Protein AF-A0A3B0PNR4-F1 (afdb_monomer)

pLDDT: mean 84.28, std 13.76, range [38.53, 97.81]

Secondary structure (DSSP, 8-state):
----SS--HHHHHHHHHHHHHHHHTTS-S-EEEEEEEE-SSS-EEEEEEEEES--GGG----TTS----S----SS-HHHHHHHHHHHHHHHHHHHHHHHHHHHHHHHHHHHHHHHHHHHHHHHHHHHHHHHHHHHHHHHHHHHHHHHHHHHT-

Foldseek 3Di:
DPCPPDDDLVVLLVVLVVVVVCVVVVVDQWDKDWAWAPPDLVDTDTDIDTLPPDDPVPPPPVPPPPPPPDPDDDVPDPVVVCVVVSSVSSSVVSSVRVVRRVVNVVSPVVVVVVVVVVVVVVVVVVVVVVVVVVVVVVVVVVVVVVVVVVVVVD

Sequence (154 aa):
MNLEDKLDYSIATEIGNLNFELFAKNKISSCKIIYTKFVNNLIQEVSVKQLFPYDSSHLEIKKESEQMEGDIEFEPSAEIILQRAFPLYVSSMIYVLVSLSKVSELASRRVAMESATDNADEIINDLNLEYNSKRQSVITQEITEIVAGAQATN

Radius of gyration: 32.49 Å; Cα contacts (8 Å, |Δi|>4): 94; chains: 1; bounding box: 79×38×89 Å

Mean predicted aligned error: 10.11 Å

Nearest PDB structures (foldseek):
  8jr0-assembly1_G  TM=8.215E-01  e=5.166E-08  Mycobacterium tuberculosis
  6wnr-assembly1_G  TM=8.578E-01  e=3.494E-07  Escherichia coli
  3oeh-assembly1_G  TM=7.037E-01  e=1.935E-05  Saccharomyces cerevisiae
  3oe7-assembly1_G  TM=6.840E-01  e=5.363E-05  Saccharomyces cerevisiae
  3ofn-assembly2_P  TM=6.667E-01  e=5.363E-05  Saccharomyces cerevisiae

Structure (mmCIF, N/CA/C/O backbone):
data_AF-A0A3B0PNR4-F1
#
_entry.id   AF-A0A3B0PNR4-F1
#
loop_
_atom_site.group_PDB
_atom_site.id
_atom_site.type_symbol
_atom_site.label_atom_id
_atom_site.label_alt_id
_atom_site.label_comp_id
_atom_site.label_asym_id
_atom_site.label_entity_id
_atom_site.label_seq_id
_atom_site.pdbx_PDB_ins_code
_atom_site.Cartn_x
_atom_site.Cartn_y
_atom_site.Cartn_z
_atom_site.occupancy
_atom_site.B_iso_or_equiv
_atom_site.auth_seq_id
_atom_site.auth_comp_id
_atom_site.auth_asym_id
_atom_site.auth_atom_id
_atom_site.pdbx_PDB_model_num
ATOM 1 N N . MET A 1 1 ? -0.709 -14.781 -3.512 1.00 40.91 1 MET A N 1
ATOM 2 C CA . MET A 1 1 ? 0.742 -14.527 -3.410 1.00 40.91 1 MET A CA 1
ATOM 3 C C . MET A 1 1 ? 0.909 -13.535 -2.271 1.00 40.91 1 MET A C 1
ATOM 5 O O . MET A 1 1 ? 0.561 -12.377 -2.452 1.00 40.91 1 MET A O 1
ATOM 9 N N . ASN A 1 2 ? 1.259 -14.006 -1.068 1.00 38.53 2 ASN A N 1
ATOM 10 C CA . ASN A 1 2 ? 1.511 -13.115 0.066 1.00 38.53 2 ASN A CA 1
ATOM 11 C C . ASN A 1 2 ? 2.859 -12.447 -0.188 1.00 38.53 2 ASN A C 1
ATOM 13 O O . ASN A 1 2 ? 3.904 -13.043 0.040 1.00 38.53 2 ASN A O 1
ATOM 17 N N . LEU A 1 3 ? 2.804 -11.247 -0.757 1.00 54.69 3 LEU A N 1
ATOM 18 C CA . LEU A 1 3 ? 3.933 -10.335 -0.814 1.00 54.69 3 LEU A CA 1
ATOM 19 C C . LEU A 1 3 ? 4.186 -9.909 0.640 1.00 54.69 3 LEU A C 1
ATOM 21 O O . LEU A 1 3 ? 3.454 -9.069 1.169 1.00 54.69 3 LEU A O 1
ATOM 25 N N . GLU A 1 4 ? 5.104 -10.600 1.318 1.00 58.28 4 GLU A N 1
ATOM 26 C CA . GLU A 1 4 ? 5.500 -10.301 2.698 1.00 58.28 4 GLU A CA 1
ATOM 27 C C . GLU A 1 4 ? 5.897 -8.824 2.855 1.00 58.28 4 GLU A C 1
ATOM 29 O O . GLU A 1 4 ? 6.195 -8.133 1.880 1.00 58.28 4 GLU A O 1
ATOM 34 N N . ASP A 1 5 ? 5.904 -8.339 4.101 1.00 58.56 5 ASP A N 1
ATOM 35 C CA . ASP A 1 5 ? 6.120 -6.933 4.494 1.00 58.56 5 ASP A CA 1
ATOM 36 C C . ASP A 1 5 ? 7.407 -6.277 3.952 1.00 58.56 5 ASP A C 1
ATOM 38 O O . ASP A 1 5 ? 7.585 -5.064 4.076 1.00 58.56 5 ASP A O 1
ATOM 42 N N . LYS A 1 6 ? 8.294 -7.043 3.309 1.00 62.00 6 LYS A N 1
ATOM 43 C CA . LYS A 1 6 ? 9.408 -6.527 2.517 1.00 62.00 6 LYS A CA 1
ATOM 44 C C . LYS A 1 6 ? 9.305 -7.025 1.084 1.00 62.0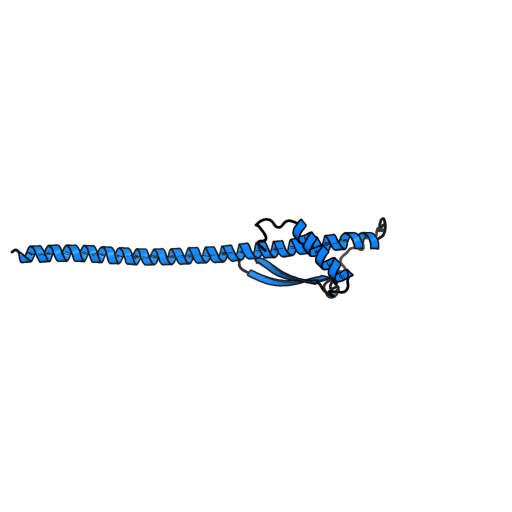0 6 LYS A C 1
ATOM 46 O O . LYS A 1 6 ? 9.488 -8.207 0.810 1.00 62.00 6 LYS A O 1
ATOM 51 N N . LEU A 1 7 ? 9.078 -6.089 0.165 1.00 69.38 7 LEU A N 1
ATOM 52 C CA . LEU A 1 7 ? 9.327 -6.342 -1.244 1.00 69.38 7 LEU A CA 1
ATOM 53 C C . LEU A 1 7 ? 10.817 -6.600 -1.437 1.00 69.38 7 LEU A C 1
ATOM 55 O O . LEU A 1 7 ? 11.631 -5.719 -1.165 1.00 69.38 7 LEU A O 1
ATOM 59 N N . ASP A 1 8 ? 11.162 -7.783 -1.931 1.00 82.50 8 ASP A N 1
ATOM 60 C CA . ASP A 1 8 ? 12.512 -8.042 -2.403 1.00 82.50 8 ASP A CA 1
ATOM 61 C C . ASP A 1 8 ? 12.638 -7.645 -3.879 1.00 82.50 8 ASP A C 1
ATOM 63 O O . ASP A 1 8 ? 11.729 -7.846 -4.694 1.00 82.50 8 ASP A O 1
ATOM 67 N N . TYR A 1 9 ? 13.787 -7.075 -4.230 1.00 86.94 9 TYR A N 1
ATOM 68 C CA . TYR A 1 9 ? 14.108 -6.692 -5.602 1.00 86.94 9 TYR A CA 1
ATOM 69 C C . TYR A 1 9 ? 14.186 -7.916 -6.531 1.00 86.94 9 TYR A C 1
ATOM 71 O O . TYR A 1 9 ? 13.915 -7.809 -7.731 1.00 86.94 9 TYR A O 1
ATOM 79 N N . SER A 1 10 ? 14.498 -9.093 -5.976 1.00 86.75 10 SER A N 1
ATOM 80 C CA . SER A 1 10 ? 14.514 -10.371 -6.698 1.00 86.75 10 SER A CA 1
ATOM 81 C C . SER A 1 10 ? 13.185 -10.659 -7.405 1.00 86.75 10 SER A C 1
ATOM 83 O O . SER A 1 10 ? 13.180 -10.934 -8.602 1.00 86.75 10 SER A O 1
ATOM 85 N N . ILE A 1 11 ? 12.055 -10.470 -6.718 1.00 85.94 11 ILE A N 1
ATOM 86 C CA . ILE A 1 11 ? 10.712 -10.722 -7.261 1.00 85.94 11 ILE A CA 1
ATOM 87 C C . ILE A 1 11 ? 10.422 -9.781 -8.434 1.00 85.94 11 ILE A C 1
ATOM 89 O O . ILE A 1 11 ? 9.907 -10.198 -9.472 1.00 85.94 11 ILE A O 1
ATOM 93 N N . ALA A 1 12 ? 10.774 -8.500 -8.299 1.00 87.12 12 ALA A N 1
ATOM 94 C CA . ALA A 1 12 ? 10.596 -7.531 -9.378 1.00 87.12 12 ALA A CA 1
ATOM 95 C C . ALA A 1 12 ? 11.455 -7.880 -10.607 1.00 87.12 12 ALA A C 1
ATOM 97 O O . ALA A 1 12 ? 11.003 -7.712 -11.740 1.00 87.12 12 ALA A O 1
ATOM 98 N N . THR A 1 13 ? 12.657 -8.416 -10.377 1.00 87.62 13 THR A N 1
ATOM 99 C CA . THR A 1 13 ? 13.570 -8.888 -11.428 1.00 87.62 13 THR A CA 1
ATOM 100 C C . THR A 1 13 ? 13.029 -10.133 -12.129 1.00 87.62 13 THR A C 1
ATOM 102 O O . THR A 1 13 ? 13.048 -10.204 -13.355 1.00 87.62 13 THR A O 1
ATOM 105 N N . GLU A 1 14 ? 12.486 -11.098 -11.385 1.00 88.56 14 GLU A N 1
ATOM 106 C CA . GLU A 1 14 ? 11.848 -12.292 -11.954 1.00 88.56 14 GLU A CA 1
ATOM 107 C C . GLU A 1 14 ? 10.645 -11.927 -12.829 1.00 88.56 14 GLU A C 1
ATOM 109 O O . GLU A 1 14 ? 10.539 -12.385 -13.971 1.00 88.56 14 GLU A O 1
ATOM 114 N N . ILE A 1 15 ? 9.768 -11.046 -12.333 1.00 87.62 15 ILE A N 1
ATOM 115 C CA . ILE A 1 15 ? 8.612 -10.554 -13.092 1.00 87.62 15 ILE A CA 1
ATOM 116 C C . ILE A 1 15 ? 9.080 -9.782 -14.331 1.00 87.62 15 ILE A C 1
ATOM 118 O O . ILE A 1 15 ? 8.524 -9.970 -15.416 1.00 87.62 15 ILE A O 1
ATOM 122 N N . GLY A 1 16 ? 10.100 -8.932 -14.194 1.00 86.94 16 GLY A N 1
ATOM 123 C CA . GLY A 1 16 ? 10.687 -8.180 -15.302 1.00 86.94 16 GLY A CA 1
ATOM 124 C C . GLY A 1 16 ? 11.236 -9.095 -16.396 1.00 86.94 16 GLY A C 1
ATOM 125 O O . GLY A 1 16 ? 10.859 -8.951 -17.561 1.00 86.94 16 GLY A O 1
ATOM 126 N N . ASN A 1 17 ? 12.047 -10.083 -16.017 1.00 87.06 17 ASN A N 1
ATOM 127 C CA . ASN A 1 17 ? 12.651 -11.047 -16.936 1.00 87.06 17 ASN A CA 1
ATOM 128 C C . ASN A 1 17 ? 11.601 -11.912 -17.640 1.00 87.06 17 ASN A C 1
ATOM 130 O O . ASN A 1 17 ? 11.672 -12.085 -18.856 1.00 87.06 17 ASN A O 1
ATOM 134 N N . LEU A 1 18 ? 10.586 -12.394 -16.916 1.00 88.12 18 LEU A N 1
ATOM 135 C CA . LEU A 1 18 ? 9.493 -13.169 -17.507 1.00 88.12 18 LEU A CA 1
ATOM 136 C C . LEU A 1 18 ? 8.742 -12.359 -18.573 1.00 88.12 18 LEU A C 1
ATOM 138 O O . LEU A 1 18 ? 8.491 -12.850 -19.675 1.00 88.12 18 LEU A O 1
ATOM 142 N N . ASN A 1 19 ? 8.398 -11.106 -18.263 1.00 86.56 19 ASN A N 1
ATOM 143 C CA . ASN A 1 19 ? 7.727 -10.220 -19.213 1.00 86.56 19 ASN A CA 1
ATOM 144 C C . ASN A 1 19 ? 8.621 -9.916 -20.424 1.00 86.56 19 ASN A C 1
ATOM 146 O O . ASN A 1 19 ? 8.139 -9.916 -21.557 1.00 86.56 19 ASN A O 1
ATOM 150 N N . PHE A 1 20 ? 9.921 -9.713 -20.206 1.00 83.94 20 PHE A N 1
ATOM 151 C CA . PHE A 1 20 ? 10.881 -9.483 -21.282 1.00 83.94 20 PHE A CA 1
ATOM 152 C C . PHE A 1 20 ? 11.023 -10.702 -22.204 1.00 83.94 20 PHE A C 1
ATOM 154 O O . PHE A 1 20 ? 10.982 -10.558 -23.423 1.00 83.94 20 PHE A O 1
ATOM 161 N N . GLU A 1 21 ? 11.107 -11.915 -21.654 1.00 86.94 21 GLU A N 1
ATOM 162 C CA . GLU A 1 21 ? 11.150 -13.145 -22.449 1.00 86.94 21 GLU A CA 1
ATOM 163 C C . GLU A 1 21 ? 9.899 -13.339 -23.308 1.00 86.94 21 GLU A C 1
ATOM 165 O O . GLU A 1 21 ? 9.987 -13.753 -24.467 1.00 86.94 21 GLU A O 1
ATOM 170 N N . LEU A 1 22 ? 8.721 -13.071 -22.743 1.00 87.25 22 LEU A N 1
ATOM 171 C CA . LEU A 1 22 ? 7.459 -13.170 -23.473 1.00 87.25 22 LEU A CA 1
ATOM 172 C C . LEU A 1 22 ? 7.394 -12.145 -24.609 1.00 87.25 22 LEU A C 1
ATOM 174 O O . LEU A 1 22 ? 6.881 -12.461 -25.685 1.00 87.25 22 LEU A O 1
ATOM 178 N N . PHE A 1 23 ? 7.944 -10.950 -24.388 1.00 84.50 23 PHE A N 1
ATOM 179 C CA . PHE A 1 23 ? 8.049 -9.912 -25.408 1.00 84.50 23 PHE A CA 1
ATOM 180 C C . PHE A 1 23 ? 9.036 -10.309 -26.512 1.00 84.50 23 PHE A C 1
ATOM 182 O O . PHE A 1 23 ? 8.682 -10.273 -27.686 1.00 84.50 23 PHE A O 1
ATOM 189 N N . ALA A 1 24 ? 10.225 -10.802 -26.152 1.00 84.38 24 ALA A N 1
ATOM 190 C CA . ALA A 1 24 ? 11.229 -11.282 -27.104 1.00 84.38 24 ALA A CA 1
ATOM 191 C C . ALA A 1 24 ? 10.721 -12.456 -27.964 1.00 84.38 24 ALA A C 1
ATOM 193 O O . ALA A 1 24 ? 11.073 -12.577 -29.135 1.00 84.38 24 ALA A O 1
ATOM 194 N N . LYS A 1 25 ? 9.846 -13.304 -27.405 1.00 90.69 25 LYS A N 1
ATOM 195 C CA . LYS A 1 25 ? 9.163 -14.400 -28.118 1.00 90.69 25 LYS A CA 1
ATOM 196 C C . LYS A 1 25 ? 7.953 -13.926 -28.947 1.00 90.69 25 LYS A C 1
ATOM 198 O O . LYS A 1 25 ? 7.207 -14.774 -29.433 1.00 90.69 25 LYS A O 1
ATOM 203 N N . ASN A 1 26 ? 7.729 -12.614 -29.087 1.00 85.38 26 ASN A N 1
ATOM 204 C CA . ASN A 1 26 ? 6.574 -11.997 -29.755 1.00 85.38 26 ASN A CA 1
ATOM 205 C C . ASN A 1 26 ? 5.209 -12.503 -29.241 1.00 85.38 26 ASN A C 1
ATOM 207 O O . ASN A 1 26 ? 4.221 -12.502 -29.975 1.00 85.38 26 ASN A O 1
ATOM 211 N N . LYS A 1 27 ? 5.134 -12.951 -27.979 1.00 88.81 27 LYS A N 1
ATOM 212 C CA . LYS A 1 27 ? 3.879 -13.419 -27.362 1.00 88.81 27 LYS A CA 1
ATOM 213 C C . LYS A 1 27 ? 3.053 -12.279 -26.776 1.00 88.81 27 LYS A C 1
ATOM 215 O O . LYS A 1 27 ? 1.841 -12.418 -26.645 1.00 88.81 27 LYS A O 1
ATOM 220 N N . ILE A 1 28 ? 3.707 -11.181 -26.403 1.00 86.69 28 ILE A N 1
ATOM 221 C CA . ILE A 1 28 ? 3.064 -9.965 -25.903 1.00 86.69 28 ILE A CA 1
ATOM 222 C C . ILE A 1 28 ? 3.561 -8.761 -26.703 1.00 86.69 28 ILE A C 1
ATOM 224 O O . ILE A 1 28 ? 4.740 -8.683 -27.033 1.00 86.69 28 ILE A O 1
ATOM 228 N N . SER A 1 29 ? 2.666 -7.816 -26.990 1.00 84.44 29 SER A N 1
ATOM 229 C CA . SER A 1 29 ? 2.995 -6.584 -27.728 1.00 84.44 29 SER A CA 1
ATOM 230 C C . SER A 1 29 ? 3.169 -5.370 -26.814 1.00 84.44 29 SER A C 1
ATOM 232 O O . SER A 1 29 ? 3.767 -4.381 -27.221 1.00 84.44 29 SER A O 1
ATOM 234 N N . SER A 1 30 ? 2.637 -5.418 -25.589 1.00 84.75 30 SER A N 1
ATOM 235 C CA . SER A 1 30 ? 2.730 -4.327 -24.615 1.00 84.75 30 SER A CA 1
ATOM 236 C C . SER A 1 30 ? 2.620 -4.838 -23.182 1.00 84.75 30 SER A C 1
ATOM 238 O O . SER A 1 30 ? 1.816 -5.730 -22.912 1.00 84.75 30 SER A O 1
ATOM 240 N N . CYS A 1 31 ? 3.350 -4.214 -22.263 1.00 87.25 31 CYS A N 1
ATOM 241 C CA . CYS A 1 31 ? 3.264 -4.427 -20.827 1.00 87.25 31 CYS A CA 1
ATOM 242 C C . CYS A 1 31 ? 2.780 -3.142 -20.144 1.00 87.25 31 CYS A C 1
ATOM 244 O O . CYS A 1 31 ? 3.414 -2.084 -20.230 1.00 87.25 31 CYS A O 1
ATOM 246 N N . LYS A 1 32 ? 1.638 -3.242 -19.462 1.00 89.81 32 LYS A N 1
ATOM 247 C CA . LYS A 1 32 ? 1.055 -2.180 -18.639 1.00 89.81 32 LYS A CA 1
ATOM 248 C C . LYS A 1 32 ? 0.898 -2.699 -17.220 1.00 89.81 32 LYS A C 1
ATOM 250 O O . LYS A 1 32 ? 0.442 -3.821 -17.023 1.00 89.81 32 LYS A O 1
ATOM 255 N N . ILE A 1 33 ? 1.241 -1.867 -16.248 1.00 89.88 33 ILE A N 1
ATOM 256 C CA . ILE A 1 33 ? 1.063 -2.147 -14.829 1.00 89.88 33 ILE A CA 1
ATOM 257 C C . ILE A 1 33 ? -0.045 -1.260 -14.301 1.00 89.88 33 ILE A C 1
ATOM 259 O O . ILE A 1 33 ? 0.013 -0.035 -14.413 1.00 89.88 33 ILE A O 1
ATOM 263 N N . ILE A 1 34 ? -1.048 -1.906 -13.720 1.00 92.44 34 ILE A N 1
ATOM 264 C CA . ILE A 1 34 ? -2.091 -1.252 -12.942 1.00 92.44 34 ILE A CA 1
ATOM 265 C C . ILE A 1 34 ? -1.617 -1.269 -11.494 1.00 92.44 34 ILE A C 1
ATOM 267 O O . ILE A 1 34 ? -1.272 -2.326 -10.969 1.00 92.44 34 ILE A O 1
ATOM 271 N N . TYR A 1 35 ? -1.565 -0.102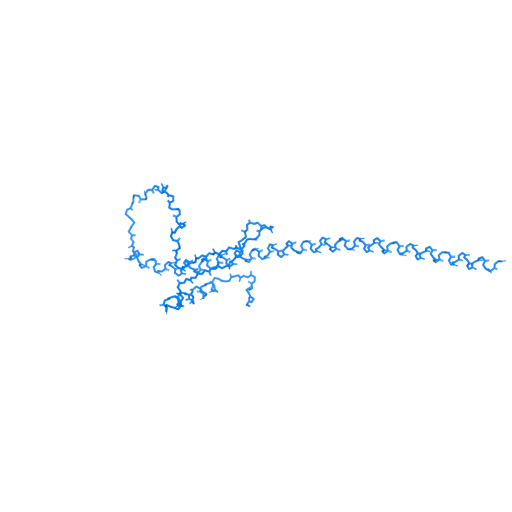 -10.870 1.00 92.38 35 TYR A N 1
ATOM 272 C CA . TYR A 1 35 ? -1.122 0.048 -9.491 1.00 92.38 35 TYR A CA 1
ATOM 273 C C . TYR A 1 35 ? -1.933 1.137 -8.803 1.00 92.38 35 TYR A C 1
ATOM 275 O O . TYR A 1 35 ? -2.504 2.022 -9.449 1.00 92.38 35 TYR A O 1
ATOM 283 N N . THR A 1 36 ? -1.964 1.084 -7.478 1.00 92.75 36 THR A N 1
ATOM 284 C CA . THR A 1 36 ? -2.572 2.147 -6.690 1.00 92.75 36 THR A CA 1
ATOM 285 C C . THR A 1 36 ? -1.522 3.210 -6.409 1.00 92.75 36 THR A C 1
ATOM 287 O O . THR A 1 36 ? -0.522 2.966 -5.731 1.00 92.75 36 THR A O 1
ATOM 290 N N . LYS A 1 37 ? -1.725 4.401 -6.965 1.00 90.5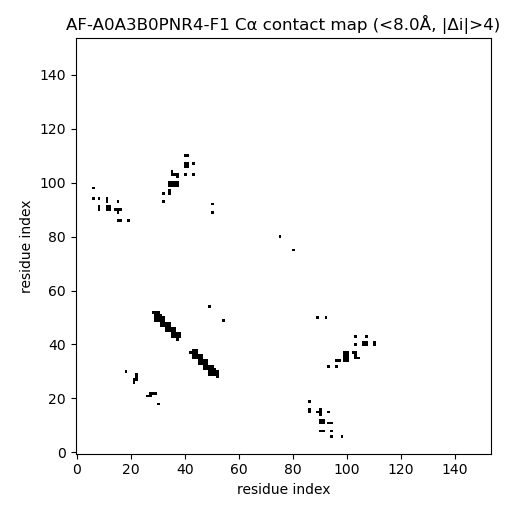6 37 LYS A N 1
ATOM 291 C CA . LYS A 1 37 ? -0.861 5.551 -6.748 1.00 90.56 37 LYS A CA 1
ATOM 292 C C . LYS A 1 37 ? -1.186 6.161 -5.391 1.00 90.56 37 LYS A C 1
ATOM 294 O O . LYS A 1 37 ? -2.293 6.645 -5.157 1.00 90.56 37 LYS A O 1
ATOM 299 N N . PHE A 1 38 ? -0.181 6.176 -4.526 1.00 88.88 38 PHE A N 1
ATOM 300 C CA . PHE A 1 38 ? -0.229 6.925 -3.283 1.00 88.88 38 PHE A CA 1
ATOM 301 C C . PHE A 1 38 ? -0.112 8.426 -3.587 1.00 88.88 38 PHE A C 1
ATOM 303 O O . PHE A 1 38 ? 0.944 8.884 -4.029 1.00 88.88 38 PHE A O 1
ATOM 310 N N . VAL A 1 39 ? -1.199 9.178 -3.390 1.00 87.88 39 VAL A N 1
ATOM 311 C CA . VAL A 1 39 ? -1.192 10.651 -3.465 1.00 87.88 39 VAL A CA 1
ATOM 312 C C . VAL A 1 39 ? -1.032 11.223 -2.060 1.00 87.88 39 VAL A C 1
ATOM 314 O O . VAL A 1 39 ? -0.136 12.028 -1.816 1.00 87.88 39 VAL A O 1
ATOM 317 N N . ASN A 1 40 ? -1.872 10.780 -1.124 1.00 87.69 40 ASN A N 1
ATOM 318 C CA . ASN A 1 40 ? -1.754 11.075 0.301 1.00 87.69 40 ASN A CA 1
ATOM 319 C C . ASN A 1 40 ? -2.445 9.971 1.132 1.00 87.69 40 ASN A C 1
ATOM 321 O O . ASN A 1 40 ? -2.932 8.980 0.589 1.00 87.69 40 ASN A O 1
ATOM 325 N N . ASN A 1 41 ? -2.491 10.127 2.459 1.00 82.75 41 ASN A N 1
ATOM 326 C CA . ASN A 1 41 ? -3.054 9.108 3.354 1.00 82.75 41 ASN A CA 1
ATOM 327 C C . ASN A 1 41 ? -4.553 8.831 3.140 1.00 82.75 41 ASN A C 1
ATOM 329 O O . ASN A 1 41 ? -5.004 7.739 3.470 1.00 82.75 41 ASN A O 1
ATOM 333 N N . LEU A 1 42 ? -5.311 9.783 2.591 1.00 80.69 42 LEU A N 1
ATOM 334 C CA . LEU A 1 42 ? -6.756 9.660 2.367 1.00 80.69 42 LEU A CA 1
ATOM 335 C C . LEU A 1 42 ? -7.106 9.351 0.906 1.00 80.69 42 LEU A C 1
ATOM 337 O O . LEU A 1 42 ? -8.131 8.735 0.641 1.00 80.69 42 LEU A O 1
ATOM 341 N N . ILE A 1 43 ? -6.270 9.787 -0.037 1.00 85.56 43 ILE A N 1
ATOM 342 C CA . ILE A 1 43 ? -6.518 9.705 -1.475 1.00 85.56 43 ILE A CA 1
ATOM 343 C C . ILE A 1 43 ? -5.564 8.688 -2.094 1.00 85.56 43 ILE A C 1
ATOM 345 O O . ILE A 1 43 ? -4.344 8.882 -2.147 1.00 85.56 43 ILE A O 1
ATOM 349 N N . GLN A 1 44 ? -6.158 7.617 -2.608 1.00 85.62 44 GLN A N 1
ATOM 350 C CA . GLN A 1 44 ? -5.493 6.581 -3.380 1.00 85.62 44 GLN A CA 1
ATOM 351 C C . GLN A 1 44 ? -6.152 6.486 -4.759 1.00 85.62 44 GLN A C 1
ATOM 353 O O . GLN A 1 44 ? -7.360 6.281 -4.858 1.00 85.62 44 GLN A O 1
ATOM 358 N N . GLU A 1 45 ? -5.369 6.627 -5.826 1.00 90.56 45 GLU A N 1
ATOM 359 C CA . GLU A 1 45 ? -5.891 6.645 -7.198 1.00 90.56 45 GLU A CA 1
ATOM 360 C C . GLU A 1 45 ? -5.402 5.436 -7.991 1.00 90.56 45 GLU A C 1
ATOM 362 O O . GLU A 1 45 ? -4.219 5.093 -7.966 1.00 90.56 45 GLU A O 1
ATOM 367 N N . VAL A 1 46 ? -6.294 4.801 -8.752 1.00 93.50 46 VAL A N 1
ATOM 368 C CA . VAL A 1 46 ? -5.898 3.735 -9.680 1.00 93.50 46 VAL A CA 1
ATOM 369 C C . VAL A 1 46 ? -5.191 4.370 -10.870 1.00 93.50 46 VAL A C 1
ATOM 371 O O . VAL A 1 46 ? -5.760 5.192 -11.583 1.00 93.50 46 VAL A O 1
ATOM 374 N N . SER A 1 47 ? -3.939 3.984 -11.087 1.00 90.56 47 SER A N 1
ATOM 375 C CA . SER A 1 47 ? -3.114 4.481 -12.183 1.00 90.56 47 SER A CA 1
ATOM 376 C C . SER A 1 47 ? -2.621 3.329 -13.048 1.00 90.56 47 SER A C 1
ATOM 378 O O . SER A 1 47 ? -2.328 2.234 -12.566 1.00 90.56 47 SER A O 1
ATOM 380 N N . VAL A 1 48 ? -2.510 3.588 -14.349 1.00 91.38 48 VAL A N 1
ATOM 381 C CA . VAL A 1 48 ? -1.971 2.633 -15.319 1.00 91.38 48 VAL A CA 1
ATOM 382 C C . VAL A 1 48 ? -0.677 3.199 -15.877 1.00 91.38 48 VAL A C 1
ATOM 384 O O . VAL A 1 48 ? -0.673 4.260 -16.497 1.00 91.38 48 VAL A O 1
ATOM 387 N N . LYS A 1 49 ? 0.432 2.488 -15.671 1.00 87.94 49 LYS A N 1
ATOM 388 C CA . LYS A 1 49 ? 1.731 2.834 -16.251 1.00 87.94 49 LYS A CA 1
ATOM 389 C C . LYS A 1 49 ? 2.083 1.835 -17.343 1.00 87.94 49 LYS A C 1
ATOM 391 O O . LYS A 1 49 ? 2.161 0.636 -17.093 1.00 87.94 49 LYS A O 1
ATOM 396 N N . GLN A 1 50 ? 2.327 2.327 -18.551 1.00 87.81 50 GLN A N 1
ATOM 397 C CA . GLN A 1 50 ? 2.908 1.521 -19.621 1.00 87.81 50 GLN A CA 1
ATOM 398 C C . GLN A 1 50 ? 4.421 1.418 -19.408 1.00 87.81 50 GLN A C 1
ATOM 400 O O . GLN A 1 50 ? 5.092 2.443 -19.292 1.00 87.81 50 GLN A O 1
ATOM 405 N N . LEU A 1 51 ? 4.941 0.192 -19.312 1.00 84.50 51 LEU A N 1
ATOM 406 C CA . LEU A 1 51 ? 6.377 -0.063 -19.182 1.00 84.50 51 LEU A CA 1
ATOM 407 C C . LEU A 1 51 ? 7.043 -0.148 -20.551 1.00 84.50 51 LEU A C 1
ATOM 409 O O . LEU A 1 51 ? 8.060 0.498 -20.785 1.00 84.50 51 LEU A O 1
ATOM 413 N N . PHE A 1 52 ? 6.461 -0.936 -21.454 1.00 82.25 52 PHE A N 1
ATOM 414 C CA . PHE A 1 52 ? 6.927 -1.052 -22.830 1.00 82.25 52 PHE A CA 1
AT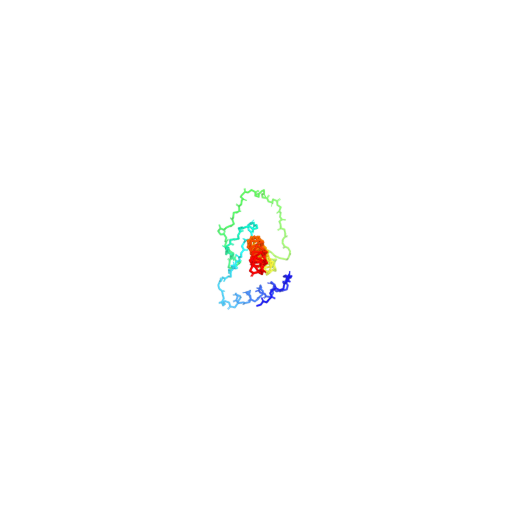OM 415 C C . PHE A 1 52 ? 5.792 -1.480 -23.780 1.00 82.25 52 PHE A C 1
ATOM 417 O O . PHE A 1 52 ? 4.861 -2.153 -23.333 1.00 82.25 52 PHE A O 1
ATOM 424 N N . PRO A 1 53 ? 5.845 -1.120 -25.078 1.00 78.50 53 PRO A N 1
ATOM 425 C CA . PRO A 1 53 ? 6.783 -0.165 -25.676 1.00 78.50 53 PRO A CA 1
ATOM 426 C C . PRO A 1 53 ? 6.651 1.210 -25.014 1.00 78.50 53 PRO A C 1
ATOM 428 O O . PRO A 1 53 ? 5.575 1.568 -24.538 1.00 78.50 53 PRO A O 1
ATOM 431 N N . TYR A 1 54 ? 7.763 1.927 -24.869 1.00 72.31 54 TYR A N 1
ATOM 432 C CA . TYR A 1 54 ? 7.751 3.206 -24.167 1.00 72.31 54 TYR A CA 1
ATOM 433 C C . TYR A 1 54 ? 6.908 4.210 -24.956 1.00 72.31 54 TYR A C 1
ATOM 435 O O . TYR A 1 54 ? 7.089 4.358 -26.164 1.00 72.31 54 TYR A O 1
ATOM 443 N N . ASP A 1 55 ? 5.970 4.873 -24.286 1.00 71.38 55 ASP A N 1
ATOM 444 C CA . ASP A 1 55 ? 5.135 5.879 -24.930 1.00 71.38 55 ASP A CA 1
ATOM 445 C C . ASP A 1 55 ? 5.904 7.203 -25.016 1.00 71.38 55 ASP A C 1
ATOM 447 O O . ASP A 1 55 ? 6.046 7.936 -24.035 1.00 71.38 55 ASP A O 1
ATOM 451 N N . SER A 1 56 ? 6.436 7.496 -26.203 1.00 65.94 56 SER A N 1
ATOM 452 C CA . SER A 1 56 ? 7.192 8.720 -26.475 1.00 65.94 56 SER A CA 1
ATOM 453 C C . SER A 1 56 ? 6.330 9.983 -26.459 1.00 65.94 56 SER A C 1
ATOM 455 O O . SER A 1 56 ? 6.883 11.078 -26.430 1.00 65.94 56 SER A O 1
ATOM 457 N N . SER A 1 57 ? 4.996 9.867 -26.457 1.00 64.19 57 SER A N 1
ATOM 458 C CA . SER A 1 57 ? 4.099 11.030 -26.425 1.00 64.19 57 SER A CA 1
ATOM 459 C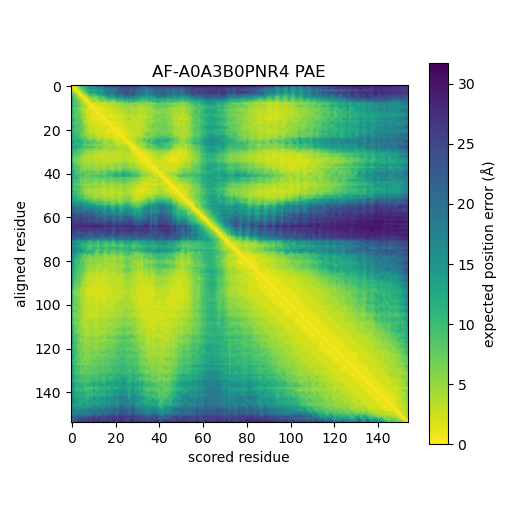 C . SER A 1 57 ? 4.162 11.809 -25.107 1.00 64.19 57 SER A C 1
ATOM 461 O O . SER A 1 57 ? 3.769 12.969 -25.066 1.00 64.19 57 SER A O 1
ATOM 463 N N . HIS A 1 58 ? 4.663 11.183 -24.036 1.00 55.75 58 HIS A N 1
ATOM 464 C CA . HIS A 1 58 ? 4.782 11.776 -22.699 1.00 55.75 58 HIS A CA 1
ATOM 465 C C . HIS A 1 58 ? 6.204 12.257 -22.375 1.00 55.75 58 HIS A C 1
ATOM 467 O O . HIS A 1 58 ? 6.472 12.683 -21.250 1.00 55.75 58 HIS A O 1
ATOM 473 N N . LEU A 1 59 ? 7.128 12.199 -23.342 1.00 59.28 59 LEU A N 1
ATOM 474 C CA . LEU A 1 59 ? 8.400 12.902 -23.235 1.00 59.28 59 LEU A CA 1
ATOM 475 C C . LEU A 1 59 ? 8.124 14.389 -23.441 1.00 59.28 59 LEU A C 1
ATOM 477 O O . LEU A 1 59 ? 8.264 14.919 -24.542 1.00 59.28 59 LEU A O 1
ATOM 481 N N . GLU A 1 60 ? 7.757 15.079 -22.363 1.00 50.84 60 GLU A N 1
ATOM 482 C CA . GLU A 1 60 ? 8.028 16.507 -22.266 1.00 50.84 60 GLU A CA 1
ATOM 483 C C . GLU A 1 60 ? 9.550 16.667 -22.240 1.00 50.84 60 GLU A C 1
ATOM 485 O O . GLU A 1 60 ? 10.175 16.798 -21.187 1.00 50.84 60 GLU A O 1
ATOM 490 N N . ILE A 1 61 ? 10.177 16.616 -23.418 1.00 55.78 61 ILE A N 1
ATOM 491 C CA . ILE A 1 61 ? 11.513 17.163 -23.602 1.00 55.78 61 ILE A CA 1
ATOM 492 C C . ILE A 1 61 ? 11.325 18.661 -23.390 1.00 55.78 61 ILE A C 1
ATOM 494 O O . ILE A 1 61 ? 11.064 19.411 -24.333 1.00 55.78 61 ILE A O 1
ATOM 498 N N . LYS A 1 62 ? 11.373 19.104 -22.129 1.00 48.97 62 LYS A N 1
ATOM 499 C CA . LYS A 1 62 ? 11.569 20.513 -21.828 1.00 48.97 62 LYS A CA 1
ATOM 500 C C . LYS A 1 62 ? 12.808 20.906 -22.617 1.00 48.97 62 LYS A C 1
ATOM 502 O O . LYS A 1 62 ? 13.897 20.403 -22.350 1.00 48.97 62 LYS A O 1
ATOM 507 N N . LYS A 1 63 ? 12.637 21.777 -23.611 1.00 49.91 63 LYS A N 1
ATOM 508 C CA . LYS A 1 63 ? 13.724 22.427 -24.357 1.00 49.91 63 LYS A CA 1
ATOM 509 C C . LYS A 1 63 ? 14.495 23.411 -23.454 1.00 49.91 63 LYS A C 1
ATOM 511 O O . LYS A 1 63 ? 14.781 24.527 -23.855 1.00 49.91 63 LYS A O 1
ATOM 516 N N . GLU A 1 64 ? 14.764 23.010 -22.218 1.00 50.44 64 GLU A N 1
ATOM 517 C CA . GLU A 1 64 ? 15.537 23.725 -21.202 1.00 50.44 64 GLU A CA 1
ATOM 518 C C . GLU A 1 64 ? 16.724 22.884 -20.725 1.00 50.44 64 GLU A C 1
ATOM 520 O O . GLU A 1 64 ? 17.365 23.221 -19.737 1.00 50.44 64 GLU A O 1
ATOM 525 N N . SER A 1 65 ? 17.074 21.804 -21.428 1.00 49.38 65 SER A N 1
ATOM 526 C CA . SER A 1 65 ? 18.465 21.386 -21.387 1.00 49.38 65 SER A CA 1
ATOM 527 C C . SER A 1 65 ? 19.243 22.441 -22.163 1.00 49.38 65 SER A C 1
ATOM 529 O O . SER A 1 65 ? 19.163 22.483 -23.395 1.00 49.38 65 SER A O 1
ATOM 531 N N . GLU A 1 66 ? 20.001 23.275 -21.448 1.00 52.91 66 GLU A N 1
ATOM 532 C CA . GLU A 1 66 ? 21.352 23.614 -21.893 1.00 52.91 66 GLU A CA 1
ATOM 533 C C . GLU A 1 66 ? 21.857 22.391 -22.656 1.00 52.91 66 GLU A C 1
ATOM 535 O O . GLU A 1 66 ? 21.906 21.291 -22.092 1.00 52.91 66 GLU A O 1
ATOM 540 N N . GLN A 1 67 ? 22.046 22.521 -23.972 1.00 54.81 67 GLN A N 1
ATOM 541 C CA . GLN A 1 67 ? 22.685 21.459 -24.729 1.00 54.81 67 GLN A CA 1
ATOM 542 C C . GLN A 1 67 ? 23.934 21.134 -23.923 1.00 54.81 67 GLN A C 1
ATOM 544 O O . GLN A 1 67 ? 24.741 22.028 -23.674 1.00 54.81 67 GLN A O 1
ATOM 549 N N . MET A 1 68 ? 24.044 19.903 -23.420 1.00 54.84 68 MET A N 1
ATOM 550 C CA . MET A 1 68 ? 25.322 19.429 -22.920 1.00 54.84 68 MET A CA 1
ATOM 551 C C . MET A 1 68 ? 26.222 19.411 -24.156 1.00 54.84 68 MET A C 1
ATOM 553 O O . MET A 1 68 ? 26.267 18.428 -24.887 1.00 54.84 68 MET A O 1
ATOM 557 N N . GLU A 1 69 ? 26.819 20.563 -24.460 1.00 49.81 69 GLU A N 1
ATOM 558 C CA . GLU A 1 69 ? 27.810 20.774 -25.503 1.00 49.81 69 GLU A CA 1
ATOM 559 C C . GLU A 1 69 ? 29.088 20.101 -25.010 1.00 49.81 69 GLU A C 1
ATOM 561 O O . GLU A 1 69 ? 29.995 20.713 -24.455 1.00 49.81 69 GLU A O 1
ATOM 566 N N . GLY A 1 70 ? 29.107 18.783 -25.130 1.00 62.22 70 GLY A N 1
ATOM 567 C CA . GLY A 1 70 ? 30.257 17.947 -24.866 1.00 62.22 70 GLY A CA 1
ATOM 568 C C . GLY A 1 70 ? 30.094 16.664 -25.657 1.00 62.22 70 GLY A C 1
ATOM 569 O O . GLY A 1 70 ? 28.997 16.106 -25.708 1.00 62.22 70 GLY A O 1
ATOM 570 N N . ASP A 1 71 ? 31.171 16.206 -26.289 1.00 69.62 71 ASP A N 1
ATOM 571 C CA . ASP A 1 71 ? 31.196 14.883 -26.905 1.00 69.62 71 ASP A CA 1
ATOM 572 C C . ASP A 1 71 ? 30.987 13.833 -25.807 1.00 69.62 71 ASP A C 1
ATOM 574 O O . ASP A 1 71 ? 31.856 13.594 -24.966 1.00 69.62 71 ASP A O 1
ATOM 578 N N . ILE A 1 72 ? 29.796 13.232 -25.783 1.00 77.38 72 ILE A N 1
ATOM 579 C CA . ILE A 1 72 ? 29.497 12.086 -24.926 1.00 77.38 72 ILE A CA 1
ATOM 580 C C . ILE A 1 72 ? 30.027 10.849 -25.646 1.00 77.38 72 ILE A C 1
ATOM 582 O O . ILE A 1 72 ? 29.406 10.338 -26.580 1.00 77.38 72 ILE A O 1
ATOM 586 N N . GLU A 1 73 ? 31.188 10.371 -25.212 1.00 81.62 73 GLU A N 1
ATOM 587 C CA . GLU A 1 73 ? 31.755 9.117 -25.695 1.00 81.62 73 GLU A CA 1
ATOM 588 C C . GLU A 1 73 ? 31.065 7.929 -25.003 1.00 81.62 73 GLU A C 1
ATOM 590 O O . GLU A 1 73 ? 30.979 7.856 -23.775 1.00 81.62 73 GLU A O 1
ATOM 595 N N . PHE A 1 74 ? 30.530 6.999 -25.797 1.00 82.44 74 PHE A N 1
ATOM 596 C CA . PHE A 1 74 ? 29.867 5.794 -25.300 1.00 82.44 74 PHE A CA 1
ATOM 597 C C . PHE A 1 74 ? 30.782 4.588 -25.468 1.00 82.44 74 PHE A C 1
ATOM 599 O O . PHE A 1 74 ? 30.990 4.122 -26.586 1.00 82.44 74 PHE A O 1
ATOM 606 N N . GLU A 1 75 ? 31.234 4.012 -24.360 1.00 83.44 75 GLU A N 1
ATOM 607 C CA . GLU A 1 75 ? 32.022 2.782 -24.377 1.00 83.44 75 GLU A CA 1
ATOM 608 C C . GLU A 1 75 ? 31.212 1.631 -23.750 1.00 83.44 75 GLU A C 1
ATOM 610 O O . GLU A 1 75 ? 30.773 1.751 -22.601 1.00 83.44 75 GLU A O 1
ATOM 615 N N . PRO A 1 76 ? 30.949 0.506 -24.455 1.00 84.06 76 PRO A N 1
ATOM 616 C CA . PRO A 1 76 ? 31.443 0.100 -25.782 1.00 84.06 76 PRO A CA 1
ATOM 617 C C . PRO A 1 76 ? 30.613 0.599 -26.986 1.00 84.06 76 PRO A C 1
ATOM 619 O O . PRO A 1 76 ? 31.147 0.745 -28.078 1.00 84.06 76 PRO A O 1
ATOM 622 N N . SER A 1 77 ? 29.306 0.815 -26.824 1.00 87.81 77 SER A N 1
ATOM 623 C CA . SER A 1 77 ? 28.446 1.520 -27.785 1.00 87.81 77 SER A CA 1
ATOM 624 C C . SER A 1 77 ? 27.141 1.919 -27.097 1.00 87.81 77 SER A C 1
ATOM 626 O O . SER A 1 77 ? 26.705 1.254 -26.151 1.00 87.81 77 SER A O 1
ATOM 628 N N . ALA A 1 78 ? 26.483 2.976 -27.580 1.00 85.81 78 ALA A N 1
ATOM 629 C CA . ALA A 1 78 ? 25.204 3.430 -27.028 1.00 85.81 78 ALA A CA 1
ATOM 630 C C . ALA A 1 78 ? 24.128 2.323 -27.043 1.00 85.81 78 ALA A C 1
ATOM 632 O O . ALA A 1 78 ? 23.354 2.186 -26.096 1.00 85.81 78 ALA A O 1
ATOM 633 N N . GLU A 1 79 ? 24.116 1.488 -28.084 1.00 86.25 79 GLU A N 1
ATOM 634 C CA . GLU A 1 79 ? 23.167 0.381 -28.222 1.00 86.25 79 GLU A CA 1
ATOM 635 C C . GLU A 1 79 ? 23.379 -0.699 -27.154 1.00 86.25 79 GLU A C 1
ATOM 637 O O . GLU A 1 79 ? 22.422 -1.133 -26.513 1.00 86.25 79 GLU A O 1
ATOM 642 N N . ILE A 1 80 ? 24.630 -1.097 -26.907 1.00 86.31 80 ILE A N 1
ATOM 643 C CA . ILE A 1 80 ? 24.952 -2.117 -25.898 1.00 86.31 80 ILE A CA 1
ATOM 644 C C . ILE A 1 80 ? 24.611 -1.607 -24.495 1.00 86.31 80 ILE A C 1
ATOM 646 O O . ILE A 1 80 ? 24.087 -2.359 -23.667 1.00 86.31 80 ILE A O 1
ATOM 650 N N . ILE A 1 81 ? 24.882 -0.328 -24.222 1.00 86.56 81 ILE A N 1
ATOM 651 C CA . ILE A 1 81 ? 24.530 0.307 -22.948 1.00 86.56 81 ILE A CA 1
ATOM 652 C C . ILE A 1 81 ? 23.012 0.282 -22.759 1.00 86.56 81 ILE A C 1
ATOM 654 O O . ILE A 1 81 ? 22.536 -0.155 -21.711 1.00 86.56 81 ILE A O 1
ATOM 658 N N . LEU A 1 82 ? 22.246 0.671 -23.782 1.00 84.56 82 LEU A N 1
ATOM 659 C CA . LEU A 1 82 ? 20.786 0.668 -23.729 1.00 84.56 82 LEU A CA 1
ATOM 660 C C . LEU A 1 82 ? 20.218 -0.744 -23.527 1.00 84.56 82 LEU A C 1
ATOM 662 O O . LEU A 1 82 ? 19.342 -0.933 -22.683 1.00 84.56 82 LEU A O 1
ATOM 666 N N . GLN A 1 83 ? 20.745 -1.746 -24.238 1.00 84.56 83 GLN A N 1
ATOM 667 C CA . GLN A 1 83 ? 20.327 -3.145 -24.090 1.00 84.56 83 GLN A CA 1
ATOM 668 C C . GLN A 1 83 ? 20.541 -3.673 -22.666 1.00 84.56 83 GLN A C 1
ATOM 670 O O . GLN A 1 83 ? 19.726 -4.449 -22.172 1.00 84.56 83 GLN A O 1
ATOM 675 N N . ARG A 1 84 ? 21.606 -3.238 -21.982 1.00 85.50 84 ARG A N 1
ATOM 676 C CA . ARG A 1 84 ? 21.872 -3.608 -20.580 1.00 85.50 84 ARG A CA 1
ATOM 677 C C . ARG A 1 84 ? 21.047 -2.795 -19.586 1.00 85.50 84 ARG A C 1
ATOM 679 O O . ARG A 1 84 ? 20.615 -3.330 -18.568 1.00 85.50 84 ARG A O 1
ATOM 686 N N . ALA A 1 85 ? 20.826 -1.516 -19.870 1.00 85.88 85 ALA A N 1
ATOM 687 C CA . ALA A 1 85 ? 20.082 -0.616 -18.996 1.00 85.88 85 ALA A CA 1
ATOM 688 C C . ALA A 1 85 ? 18.575 -0.908 -19.007 1.00 85.88 85 ALA A C 1
ATOM 690 O O . ALA A 1 85 ? 17.906 -0.732 -17.991 1.00 85.88 85 ALA A O 1
ATOM 691 N N . PHE A 1 86 ? 18.030 -1.372 -20.133 1.00 84.50 86 PHE A N 1
ATOM 692 C CA . PHE A 1 86 ? 16.591 -1.557 -20.291 1.00 84.50 86 PHE A CA 1
ATOM 693 C C . PHE A 1 86 ? 15.983 -2.598 -19.324 1.00 84.50 86 PHE A C 1
ATOM 695 O O . PHE A 1 86 ? 15.014 -2.257 -18.641 1.00 84.50 86 PHE A O 1
ATOM 702 N N . PRO A 1 87 ? 16.541 -3.816 -19.152 1.00 85.12 87 PRO A N 1
ATOM 703 C CA . PRO A 1 87 ? 16.049 -4.769 -18.151 1.00 85.12 87 PRO A CA 1
ATOM 704 C C . PRO A 1 87 ? 16.135 -4.235 -16.715 1.00 85.12 87 PRO A C 1
ATOM 706 O O . PRO A 1 87 ? 15.228 -4.462 -15.908 1.00 85.12 87 PRO A O 1
ATOM 709 N N . LEU A 1 88 ? 17.199 -3.484 -16.404 1.00 86.88 88 LEU A N 1
ATOM 710 C CA . LEU A 1 88 ? 17.384 -2.853 -15.098 1.00 86.88 88 LEU A CA 1
ATOM 711 C C . LEU A 1 88 ? 16.315 -1.783 -14.849 1.00 86.88 88 LEU A C 1
ATOM 713 O O . LEU A 1 88 ? 15.731 -1.730 -13.766 1.00 86.88 88 LEU A O 1
ATOM 717 N N . TYR A 1 89 ? 16.018 -0.965 -15.860 1.00 87.38 89 TYR A N 1
ATOM 718 C CA . TYR A 1 89 ? 14.958 0.037 -15.809 1.00 87.38 89 TYR A CA 1
ATOM 719 C C . TYR A 1 89 ? 13.589 -0.605 -15.567 1.00 87.38 89 TYR A C 1
ATOM 721 O O . TYR A 1 89 ? 12.879 -0.200 -14.648 1.00 87.38 89 TYR A O 1
ATOM 729 N N . VAL A 1 90 ? 13.237 -1.638 -16.340 1.00 87.94 90 VAL A N 1
ATOM 730 C CA . VAL A 1 90 ? 11.951 -2.341 -16.215 1.00 87.94 90 VAL A CA 1
ATOM 731 C C . VAL A 1 90 ? 11.792 -2.950 -14.822 1.00 87.94 90 VAL A C 1
ATOM 733 O O . VAL A 1 90 ? 10.783 -2.704 -14.162 1.00 87.94 90 VAL A O 1
ATOM 736 N N . SER A 1 91 ? 12.799 -3.683 -14.343 1.00 89.00 91 SER A N 1
ATOM 737 C CA . SER A 1 91 ? 12.766 -4.332 -13.023 1.00 89.00 91 SER A CA 1
ATOM 738 C C . SER A 1 91 ? 12.668 -3.306 -11.891 1.00 89.00 91 SER A C 1
ATOM 740 O O . SER A 1 91 ? 11.864 -3.457 -10.971 1.00 89.00 91 SER A O 1
ATOM 742 N N . SER A 1 92 ? 13.415 -2.202 -11.995 1.00 90.19 92 SER A N 1
ATOM 743 C CA . SER A 1 92 ? 13.367 -1.110 -11.015 1.00 90.19 92 SER A CA 1
ATOM 744 C C . SER A 1 92 ? 12.018 -0.392 -11.017 1.00 90.19 92 SER A C 1
ATOM 746 O O . SER A 1 92 ? 11.475 -0.097 -9.955 1.00 90.19 92 SER A O 1
ATOM 748 N N . MET A 1 93 ? 11.428 -0.164 -12.192 1.00 89.44 93 MET A N 1
ATOM 749 C CA . MET A 1 93 ? 10.092 0.420 -12.304 1.00 89.44 93 MET A CA 1
ATOM 750 C C . MET A 1 93 ? 9.024 -0.484 -11.692 1.00 89.44 93 MET A C 1
ATOM 752 O O . MET A 1 93 ? 8.184 0.006 -10.943 1.00 89.44 93 MET A O 1
ATOM 756 N N . ILE A 1 94 ? 9.066 -1.793 -11.955 1.00 90.19 94 ILE A N 1
ATOM 757 C CA . ILE A 1 94 ? 8.161 -2.764 -11.321 1.00 90.19 94 ILE A CA 1
ATOM 758 C C . ILE A 1 94 ? 8.280 -2.665 -9.799 1.00 90.19 94 ILE A C 1
ATOM 760 O O . ILE A 1 94 ? 7.271 -2.492 -9.115 1.00 90.19 94 ILE A O 1
ATOM 764 N N . TYR A 1 95 ? 9.507 -2.705 -9.277 1.00 91.38 95 TYR A N 1
ATOM 765 C CA . TYR A 1 95 ? 9.766 -2.617 -7.843 1.00 91.38 95 TYR A CA 1
ATOM 766 C C . TYR A 1 95 ? 9.169 -1.347 -7.218 1.00 91.38 95 TYR A C 1
ATOM 768 O O . TYR A 1 95 ? 8.468 -1.416 -6.205 1.00 91.38 95 TYR A O 1
ATOM 776 N N . VAL A 1 96 ? 9.391 -0.187 -7.845 1.00 90.56 96 VAL A N 1
ATOM 777 C CA . VAL A 1 96 ? 8.857 1.102 -7.377 1.00 90.56 96 VAL A CA 1
ATOM 778 C C . VAL A 1 96 ? 7.329 1.115 -7.400 1.00 90.56 96 VAL A C 1
ATOM 780 O O . VAL A 1 96 ? 6.708 1.515 -6.416 1.00 90.56 96 VAL A O 1
ATOM 783 N N . LEU A 1 97 ? 6.706 0.666 -8.492 1.00 91.75 97 LEU A N 1
ATOM 784 C CA . LEU A 1 97 ? 5.247 0.683 -8.641 1.00 91.75 97 LEU A CA 1
ATOM 785 C C . LEU A 1 97 ? 4.554 -0.225 -7.625 1.00 91.75 97 LEU A C 1
ATOM 787 O O . LEU A 1 97 ? 3.545 0.160 -7.032 1.00 91.75 97 LEU A O 1
ATOM 791 N N . VAL A 1 98 ? 5.113 -1.409 -7.383 1.00 90.56 98 VAL A N 1
ATOM 792 C CA . VAL A 1 98 ? 4.573 -2.331 -6.384 1.00 90.56 98 VAL A CA 1
ATOM 793 C C . VAL A 1 98 ? 4.784 -1.779 -4.970 1.00 90.56 98 VAL A C 1
ATOM 795 O O . VAL A 1 98 ? 3.862 -1.827 -4.157 1.00 90.56 98 VAL A O 1
ATOM 798 N N . SER A 1 99 ? 5.941 -1.170 -4.692 1.00 89.94 99 SER A N 1
ATOM 799 C CA . SER A 1 99 ? 6.203 -0.504 -3.409 1.00 89.94 99 SER A CA 1
ATOM 800 C C . SER A 1 99 ? 5.209 0.633 -3.143 1.00 89.94 99 SER A C 1
ATOM 802 O O . SER A 1 99 ? 4.646 0.716 -2.054 1.00 89.94 99 SER A O 1
ATOM 804 N N . LEU A 1 100 ? 4.922 1.468 -4.148 1.00 89.50 100 LEU A N 1
ATOM 805 C CA . LEU A 1 100 ? 3.906 2.523 -4.054 1.00 89.50 100 LEU A CA 1
ATOM 806 C C . LEU A 1 100 ? 2.516 1.951 -3.766 1.00 89.50 100 LEU A C 1
ATOM 808 O O . LEU A 1 100 ? 1.815 2.455 -2.888 1.00 89.50 100 LEU A O 1
ATOM 812 N N . SER A 1 101 ? 2.143 0.869 -4.452 1.00 91.38 101 SER A N 1
ATOM 813 C CA . SER A 1 101 ? 0.872 0.189 -4.205 1.00 91.38 101 SER A CA 1
ATOM 814 C C . SER A 1 101 ? 0.791 -0.368 -2.781 1.00 91.38 101 SER A C 1
ATOM 816 O O . SER A 1 101 ? -0.272 -0.304 -2.164 1.00 91.38 101 SER A O 1
ATOM 818 N N . LYS A 1 102 ? 1.906 -0.865 -2.231 1.00 90.25 102 LYS A N 1
ATOM 819 C CA . LYS A 1 102 ? 1.971 -1.379 -0.857 1.00 90.25 102 LYS A CA 1
ATOM 820 C C . LYS A 1 102 ? 1.836 -0.270 0.183 1.00 90.25 102 LYS A C 1
ATOM 822 O O . LYS A 1 102 ? 1.082 -0.418 1.141 1.00 90.25 102 LYS A O 1
ATOM 827 N N . VAL A 1 103 ? 2.509 0.861 -0.021 1.00 89.81 103 VAL A N 1
ATOM 828 C CA . VAL A 1 103 ? 2.344 2.052 0.831 1.00 89.81 103 VAL A CA 1
ATOM 829 C C . VAL A 1 103 ? 0.890 2.521 0.810 1.00 89.81 103 VAL A C 1
ATOM 831 O O . VAL A 1 103 ? 0.307 2.790 1.858 1.00 89.81 103 VAL A O 1
ATOM 834 N N . SER A 1 104 ? 0.281 2.549 -0.376 1.00 91.56 104 SER A N 1
ATOM 835 C CA . SER A 1 104 ? -1.122 2.912 -0.557 1.00 91.56 104 SER A CA 1
ATOM 836 C C . SER A 1 104 ? -2.084 1.967 0.177 1.00 91.56 104 SER A C 1
ATOM 838 O O . SER A 1 104 ? -3.038 2.429 0.801 1.00 91.56 104 SER A O 1
ATOM 840 N N . GLU A 1 105 ? -1.828 0.657 0.136 1.00 90.75 105 GLU A N 1
ATOM 841 C CA . GLU A 1 105 ? -2.582 -0.360 0.882 1.00 90.75 105 GLU A CA 1
ATOM 842 C C . GLU A 1 105 ? -2.475 -0.134 2.396 1.00 90.75 105 GLU A C 1
ATOM 844 O O . GLU A 1 105 ? -3.487 -0.136 3.094 1.00 90.75 105 GLU A O 1
ATOM 849 N N . LEU A 1 106 ? -1.259 0.084 2.907 1.00 90.94 106 LEU A N 1
ATOM 850 C CA . LEU A 1 106 ? -1.021 0.301 4.334 1.00 90.94 106 LEU A CA 1
ATOM 851 C C . LEU A 1 106 ? -1.691 1.583 4.839 1.00 90.94 106 LEU A C 1
ATOM 853 O O . LEU A 1 106 ? -2.289 1.570 5.913 1.00 90.94 106 LEU A O 1
ATOM 857 N N . ALA A 1 107 ? -1.636 2.667 4.062 1.00 91.12 107 ALA A N 1
ATOM 858 C CA . ALA A 1 107 ? -2.318 3.914 4.391 1.00 91.12 107 ALA A CA 1
ATOM 859 C C . ALA A 1 107 ? -3.842 3.729 4.439 1.00 91.12 107 ALA A C 1
ATOM 861 O O . ALA A 1 107 ? -4.468 4.078 5.439 1.00 91.12 107 ALA A O 1
ATOM 862 N N . SER A 1 108 ? -4.424 3.101 3.411 1.00 91.38 108 SER A N 1
ATOM 863 C CA . SER A 1 108 ? -5.862 2.809 3.363 1.00 91.38 108 SER A CA 1
ATOM 864 C C . SER A 1 108 ? -6.299 1.901 4.518 1.00 91.38 108 SER A C 1
ATOM 866 O O . SER A 1 108 ? -7.283 2.191 5.200 1.00 91.38 108 SER A O 1
ATOM 868 N N . ARG A 1 109 ? -5.521 0.850 4.818 1.00 92.44 109 ARG A N 1
ATOM 869 C CA . ARG A 1 109 ? -5.770 -0.037 5.961 1.00 92.44 109 ARG A CA 1
ATOM 870 C C . ARG A 1 109 ? -5.733 0.726 7.280 1.00 92.44 109 ARG A C 1
ATOM 872 O O . ARG A 1 109 ? -6.593 0.499 8.120 1.00 92.44 109 ARG A O 1
ATOM 879 N N . ARG A 1 110 ? -4.755 1.613 7.470 1.00 92.06 110 ARG A N 1
ATOM 880 C CA . ARG A 1 110 ? -4.646 2.420 8.690 1.00 92.06 110 ARG A CA 1
ATOM 881 C C . ARG A 1 110 ? -5.884 3.291 8.890 1.00 92.06 110 ARG A C 1
ATOM 883 O O . ARG A 1 110 ? -6.454 3.243 9.969 1.00 92.06 110 ARG A O 1
ATOM 890 N N . VAL A 1 111 ? -6.314 4.017 7.858 1.00 92.62 111 VAL A N 1
ATOM 891 C CA . VAL A 1 111 ? -7.506 4.883 7.922 1.00 92.62 111 VAL A CA 1
ATOM 892 C C . VAL A 1 111 ? -8.769 4.070 8.217 1.00 92.62 111 VAL A C 1
ATOM 894 O O . VAL A 1 111 ? -9.582 4.468 9.046 1.00 92.62 111 VAL A O 1
ATOM 897 N N . ALA A 1 112 ? -8.921 2.899 7.592 1.00 92.19 112 ALA A N 1
ATOM 898 C CA . ALA A 1 112 ? -10.050 2.012 7.865 1.00 92.19 112 ALA A CA 1
ATOM 899 C C . ALA A 1 112 ? -10.060 1.505 9.319 1.00 92.19 112 ALA A C 1
ATOM 901 O O . ALA A 1 112 ? -11.122 1.418 9.930 1.00 92.19 112 ALA A O 1
ATOM 902 N N . MET A 1 113 ? -8.890 1.187 9.881 1.00 95.88 113 MET A N 1
ATOM 903 C CA . MET A 1 113 ? -8.763 0.740 11.274 1.00 95.88 113 MET A CA 1
ATOM 904 C C . MET A 1 113 ? -8.973 1.877 12.276 1.00 95.88 113 MET A C 1
ATOM 906 O O . MET A 1 113 ? -9.557 1.647 13.330 1.00 95.88 113 MET A O 1
ATOM 910 N N . GLU A 1 114 ? -8.533 3.092 11.947 1.00 95.31 114 GLU A N 1
ATOM 911 C CA . GLU A 1 114 ? -8.788 4.300 12.741 1.00 95.31 114 GLU A CA 1
ATOM 912 C C . GLU A 1 114 ? -10.296 4.562 12.827 1.00 95.31 114 GLU A C 1
ATOM 914 O O . GLU A 1 114 ? -10.850 4.545 13.919 1.00 95.31 114 GLU A O 1
ATOM 919 N N . SER A 1 115 ? -10.994 4.588 11.686 1.00 95.56 115 SER A N 1
ATOM 920 C CA . SER A 1 115 ? -12.457 4.716 11.666 1.00 95.56 115 SER A CA 1
ATOM 921 C C . SER A 1 115 ? -13.174 3.570 12.392 1.00 95.56 115 SER A C 1
ATOM 923 O O . SER A 1 115 ? -14.174 3.797 13.065 1.00 95.56 115 SER A O 1
ATOM 925 N N . ALA A 1 116 ? -12.681 2.332 12.287 1.00 96.44 116 ALA A N 1
ATOM 926 C CA . ALA A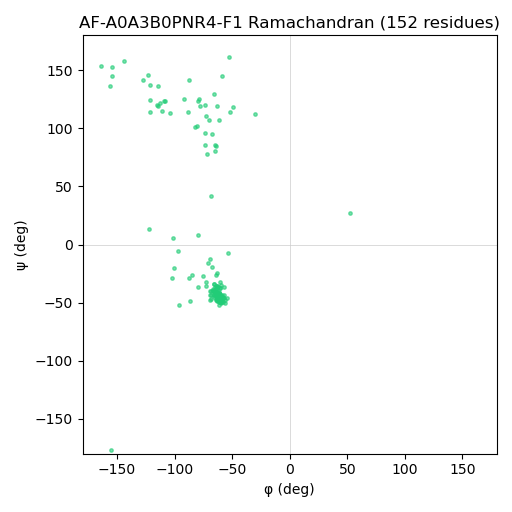 1 116 ? -13.247 1.210 13.035 1.00 96.44 116 ALA A CA 1
ATOM 927 C C . ALA A 1 116 ? -13.053 1.355 14.555 1.00 96.44 116 ALA A C 1
ATOM 929 O O . ALA A 1 116 ? -13.926 0.933 15.311 1.00 96.44 116 ALA A O 1
ATOM 930 N N . THR A 1 117 ? -11.935 1.942 14.990 1.00 97.56 117 THR A N 1
ATOM 931 C CA . THR A 1 117 ? -11.649 2.220 16.406 1.00 97.56 117 THR A CA 1
ATOM 932 C C . THR A 1 117 ? -12.578 3.310 16.926 1.00 97.56 117 THR A C 1
ATOM 934 O O . THR A 1 117 ? -13.243 3.091 17.933 1.00 97.56 117 THR A O 1
ATOM 937 N N . ASP A 1 118 ? -12.722 4.409 16.181 1.00 97.00 118 ASP A N 1
ATOM 938 C CA . ASP A 1 118 ? -13.631 5.504 16.536 1.00 97.00 118 ASP A CA 1
ATOM 939 C C . ASP A 1 118 ? -15.082 5.003 16.672 1.00 97.00 118 ASP A C 1
ATOM 941 O O . ASP A 1 118 ? -15.749 5.256 17.674 1.00 97.00 118 ASP A O 1
ATOM 945 N N . ASN A 1 119 ? -15.550 4.190 15.714 1.00 96.25 119 ASN A N 1
ATOM 946 C CA . ASN A 1 119 ? -16.886 3.584 15.767 1.00 96.25 119 ASN A CA 1
ATOM 947 C C . ASN A 1 119 ? -17.055 2.630 16.964 1.00 96.25 119 ASN A C 1
ATOM 949 O O . ASN A 1 119 ? -18.144 2.516 17.528 1.00 96.25 119 ASN A O 1
ATOM 953 N N . ALA A 1 120 ? -16.003 1.899 17.341 1.00 97.75 120 ALA A N 1
ATOM 954 C CA . ALA A 1 120 ? -16.049 1.015 18.500 1.00 97.75 120 ALA A CA 1
ATOM 955 C C . ALA A 1 120 ? -16.144 1.813 19.808 1.00 97.75 120 ALA A C 1
ATOM 957 O O . ALA A 1 120 ? -16.914 1.432 20.690 1.00 97.75 120 ALA A O 1
ATOM 958 N N . ASP A 1 121 ? -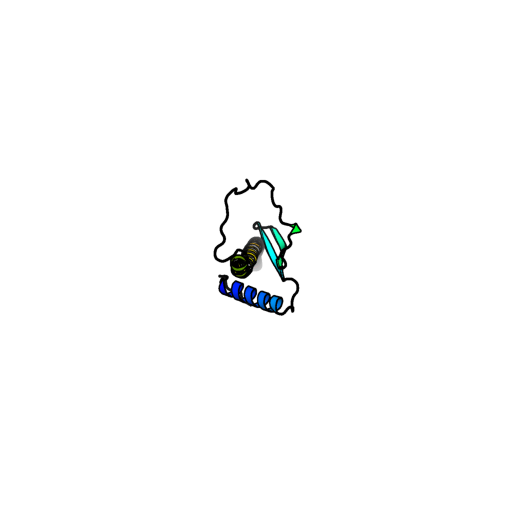15.420 2.928 19.914 1.00 97.81 121 ASP A N 1
ATOM 959 C CA . ASP A 1 121 ? -15.475 3.819 21.074 1.00 97.81 121 ASP A CA 1
ATOM 960 C C . ASP A 1 121 ? -16.860 4.465 21.229 1.00 97.81 121 ASP A C 1
ATOM 962 O O . ASP A 1 121 ? -17.378 4.546 22.347 1.00 97.81 121 ASP A O 1
ATOM 966 N N . GLU A 1 122 ? -17.512 4.846 20.126 1.00 97.38 122 GLU A N 1
ATOM 967 C CA . GLU A 1 122 ? -18.912 5.297 20.141 1.00 97.38 122 GLU A CA 1
ATOM 968 C C . GLU A 1 122 ? -19.848 4.220 20.713 1.00 97.38 122 GLU A C 1
ATOM 970 O O . GLU A 1 122 ? -20.587 4.480 21.666 1.00 97.38 122 GLU A O 1
ATOM 975 N N . ILE A 1 123 ? -19.750 2.980 20.221 1.00 97.56 123 ILE A N 1
ATOM 976 C CA . ILE A 1 123 ? -20.566 1.856 20.712 1.00 97.56 123 ILE A CA 1
ATOM 977 C C . ILE A 1 123 ? -20.302 1.578 22.200 1.00 97.56 123 ILE A C 1
ATOM 979 O O . ILE A 1 123 ? -21.232 1.300 22.960 1.00 97.56 123 ILE A O 1
ATOM 983 N N . ILE A 1 124 ? -19.043 1.645 22.641 1.00 97.81 124 ILE A N 1
ATOM 984 C CA . ILE A 1 124 ? -18.676 1.456 24.051 1.00 97.81 124 ILE A CA 1
ATOM 985 C C . ILE A 1 124 ? -19.334 2.529 24.922 1.00 97.81 124 ILE A C 1
ATOM 987 O O . ILE A 1 124 ? -19.856 2.213 25.995 1.00 97.81 124 ILE A O 1
ATOM 991 N N . ASN A 1 125 ? -19.330 3.787 24.480 1.00 97.44 125 ASN A N 1
ATOM 992 C CA . ASN A 1 125 ? -19.966 4.881 25.209 1.00 97.44 125 ASN A CA 1
ATOM 993 C C . ASN A 1 125 ? -21.480 4.667 25.340 1.00 97.44 125 ASN A C 1
ATOM 995 O O . ASN A 1 125 ? -22.014 4.780 26.448 1.00 97.44 125 ASN A O 1
ATOM 999 N N . ASP A 1 126 ? -22.147 4.269 24.259 1.00 97.31 126 ASP A N 1
ATOM 1000 C CA . ASP A 1 126 ? -23.584 3.985 24.263 1.00 97.31 126 ASP A CA 1
ATOM 1001 C C . ASP A 1 126 ? -23.938 2.823 25.203 1.00 97.31 126 ASP A C 1
ATOM 1003 O O . ASP A 1 126 ? -24.829 2.942 26.052 1.00 97.31 126 ASP A O 1
ATOM 1007 N N . LEU A 1 127 ? -23.185 1.720 25.132 1.00 97.50 127 LEU A N 1
ATOM 1008 C CA . LEU A 1 127 ? -23.380 0.565 26.012 1.00 97.50 127 LEU A CA 1
ATOM 1009 C C . LEU A 1 127 ? -23.130 0.911 27.484 1.00 97.50 127 LEU A C 1
ATOM 1011 O O . LEU A 1 127 ? -23.832 0.408 28.363 1.00 97.50 127 LEU A O 1
ATOM 1015 N N . ASN A 1 128 ? -22.169 1.788 27.778 1.00 97.38 128 ASN A N 1
ATOM 1016 C CA . ASN A 1 128 ? -21.916 2.257 29.140 1.00 97.38 128 ASN A CA 1
ATOM 1017 C C . ASN A 1 128 ? -23.073 3.106 29.685 1.00 97.38 128 ASN A C 1
ATOM 1019 O O . ASN A 1 128 ? -23.430 2.981 30.863 1.00 97.38 128 ASN A O 1
ATOM 1023 N N . LEU A 1 129 ? -23.676 3.961 28.855 1.00 97.06 129 LEU A N 1
ATOM 1024 C CA . LEU A 1 129 ? -24.862 4.730 29.237 1.00 97.06 129 LEU A CA 1
ATOM 1025 C C . LEU A 1 129 ? -26.048 3.801 29.520 1.00 97.06 129 LEU A C 1
ATOM 1027 O O . LEU A 1 129 ? -26.682 3.916 30.575 1.00 97.06 129 LEU A O 1
ATOM 1031 N N . GLU A 1 130 ? -26.298 2.832 28.637 1.00 97.19 130 GLU A N 1
ATOM 1032 C CA . GLU A 1 130 ? -27.360 1.839 28.814 1.00 97.19 130 GLU A CA 1
ATOM 1033 C C . GLU A 1 130 ? -27.138 0.984 30.071 1.00 97.19 130 GLU A C 1
ATOM 1035 O O . GLU A 1 130 ? -28.061 0.790 30.868 1.00 97.19 130 GLU A O 1
ATOM 1040 N N . TYR A 1 131 ? -25.905 0.522 30.299 1.00 97.56 131 TYR A N 1
ATOM 1041 C CA . TYR A 1 131 ? -25.534 -0.259 31.477 1.00 97.56 131 TYR A CA 1
ATOM 1042 C C . TYR A 1 131 ? -25.813 0.506 32.773 1.00 97.56 131 TYR A C 1
ATOM 1044 O O . TYR A 1 131 ? -26.432 -0.033 33.693 1.00 97.56 131 TYR A O 1
ATOM 1052 N N . ASN A 1 132 ? -25.405 1.775 32.850 1.00 96.50 132 ASN A N 1
ATOM 1053 C CA . ASN A 1 132 ? -25.639 2.595 34.037 1.00 96.50 132 ASN A CA 1
ATOM 1054 C C . ASN A 1 132 ? -27.132 2.861 34.271 1.00 96.50 132 ASN A C 1
ATOM 1056 O O . ASN A 1 132 ? -27.581 2.794 35.418 1.00 96.50 132 ASN A O 1
ATOM 1060 N N . SER A 1 133 ? -27.900 3.107 33.205 1.00 96.50 133 SER A N 1
ATOM 1061 C CA . SER A 1 133 ? -29.356 3.272 33.284 1.00 96.50 133 SER A CA 1
ATOM 1062 C C . SER A 1 133 ? -30.037 2.002 33.811 1.00 96.50 133 SER A C 1
ATOM 1064 O O . SER A 1 133 ? -30.770 2.056 34.802 1.00 96.50 133 SER A O 1
ATOM 1066 N N . LYS A 1 134 ? -29.713 0.834 33.238 1.00 96.88 134 LYS A N 1
ATOM 1067 C CA . LYS A 1 134 ? -30.220 -0.467 33.703 1.00 96.88 134 LYS A CA 1
ATOM 1068 C C . LYS A 1 134 ? -29.828 -0.747 35.149 1.00 96.88 134 LYS A C 1
ATOM 1070 O O . LYS A 1 134 ? -30.679 -1.142 35.940 1.00 96.88 134 LYS A O 1
ATOM 1075 N N . ARG A 1 135 ? -28.575 -0.478 35.529 1.00 97.38 135 ARG A N 1
ATOM 1076 C CA . ARG A 1 135 ? -28.097 -0.651 36.909 1.00 97.38 135 ARG A CA 1
ATOM 1077 C C . ARG A 1 135 ? -28.914 0.182 37.900 1.00 97.38 135 ARG A C 1
ATOM 1079 O O . ARG A 1 135 ? -29.304 -0.331 38.942 1.00 97.38 135 ARG A O 1
ATOM 1086 N N . GLN A 1 136 ? -29.191 1.449 37.587 1.00 96.56 136 GLN A N 1
ATOM 1087 C CA . GLN A 1 136 ? -30.012 2.316 38.444 1.00 96.56 136 GLN A CA 1
ATOM 1088 C C . GLN A 1 136 ? -31.471 1.850 38.524 1.00 96.56 136 GLN A C 1
ATOM 1090 O O . GLN A 1 136 ? -32.069 1.904 39.600 1.00 96.56 136 GLN A O 1
ATOM 1095 N N . SER A 1 137 ? -32.030 1.362 37.412 1.00 96.31 137 SER A N 1
ATOM 1096 C CA . SER A 1 137 ? -33.374 0.780 37.389 1.00 96.31 137 SER A CA 1
ATOM 1097 C C . SER A 1 137 ? -33.470 -0.446 38.298 1.00 96.31 137 SER A C 1
ATOM 1099 O O . SER A 1 137 ? -34.424 -0.549 39.061 1.00 96.31 137 SER A O 1
ATOM 1101 N N . VAL A 1 138 ? -32.471 -1.336 38.263 1.00 97.06 138 VAL A N 1
ATOM 1102 C CA . VAL A 1 138 ? -32.417 -2.527 39.128 1.00 97.06 138 VAL A CA 1
ATOM 1103 C C . VAL A 1 138 ? -32.310 -2.134 40.601 1.00 97.06 138 VAL A C 1
ATOM 1105 O O . VAL A 1 138 ? -33.117 -2.595 41.397 1.00 97.06 138 VAL A O 1
ATOM 1108 N N . ILE A 1 139 ? -31.403 -1.216 40.965 1.00 95.62 139 ILE A N 1
ATOM 1109 C CA . ILE A 1 139 ? -31.275 -0.734 42.357 1.00 95.62 139 ILE A CA 1
ATOM 1110 C C . ILE A 1 139 ? -32.604 -0.148 42.857 1.00 95.62 139 ILE A C 1
ATOM 1112 O O . ILE A 1 139 ? -33.029 -0.408 43.980 1.00 95.62 139 ILE A O 1
ATOM 1116 N N . THR A 1 140 ? -33.275 0.648 42.022 1.00 95.50 140 THR A N 1
ATOM 1117 C CA . THR A 1 140 ? -34.562 1.262 42.375 1.00 95.50 140 THR A CA 1
ATOM 1118 C C . THR A 1 140 ? -35.650 0.205 42.554 1.00 95.50 140 THR A C 1
ATOM 1120 O O . THR A 1 140 ? -36.445 0.294 43.491 1.00 95.50 140 THR A O 1
ATOM 1123 N N . GLN A 1 141 ? -35.680 -0.805 41.681 1.00 96.19 141 GLN A N 1
ATOM 1124 C CA . GLN A 1 141 ? -36.605 -1.928 41.780 1.00 96.19 141 GLN A CA 1
ATOM 1125 C C . GLN A 1 141 ? -36.380 -2.719 43.074 1.00 96.19 141 GLN A C 1
ATOM 1127 O O . GLN A 1 141 ? -37.333 -2.910 43.825 1.00 96.19 141 GLN A O 1
ATOM 1132 N N . GLU A 1 142 ? -35.134 -3.081 43.387 1.00 95.31 142 GLU A N 1
ATOM 1133 C CA . GLU A 1 142 ? -34.778 -3.783 44.629 1.00 95.31 142 GLU A CA 1
ATOM 1134 C C . GLU A 1 142 ? -35.217 -2.993 45.871 1.00 95.31 142 GLU A C 1
ATOM 1136 O O . GLU A 1 142 ? -35.849 -3.542 46.772 1.00 95.31 142 GLU A O 1
ATOM 1141 N N . ILE A 1 143 ? -34.956 -1.680 45.912 1.00 94.00 143 ILE A N 1
ATOM 1142 C CA . ILE A 1 143 ? -35.397 -0.820 47.024 1.00 94.00 143 ILE A CA 1
ATOM 1143 C C . ILE A 1 143 ? -36.929 -0.792 47.127 1.00 94.00 143 ILE A C 1
ATOM 1145 O O . ILE A 1 143 ? -37.473 -0.867 48.229 1.00 94.00 143 ILE A O 1
ATOM 1149 N N . THR A 1 144 ? -37.633 -0.699 45.996 1.00 94.62 144 THR A N 1
ATOM 1150 C CA . THR A 1 144 ? -39.105 -0.675 45.965 1.00 94.62 144 THR A CA 1
ATOM 1151 C C . THR A 1 144 ? -39.690 -1.987 46.491 1.00 94.62 144 THR A C 1
ATOM 1153 O O . THR A 1 144 ? -40.634 -1.961 47.281 1.00 94.62 144 THR A O 1
ATOM 1156 N N . GLU A 1 145 ? -39.102 -3.125 46.115 1.00 94.00 145 GLU A N 1
ATOM 1157 C CA . GLU A 1 145 ? -39.489 -4.454 46.601 1.00 94.00 145 GLU A CA 1
ATOM 1158 C C . GLU A 1 145 ? -39.254 -4.600 48.115 1.00 94.00 145 GLU A C 1
ATOM 1160 O O . GLU A 1 145 ? -40.137 -5.085 48.827 1.00 94.00 145 GLU A O 1
ATOM 1165 N N . ILE A 1 146 ? -38.124 -4.102 48.636 1.00 91.12 146 ILE A N 1
ATOM 1166 C CA . ILE A 1 146 ? -37.825 -4.096 50.080 1.00 91.12 146 ILE A CA 1
ATOM 1167 C C . ILE A 1 146 ? -38.867 -3.279 50.858 1.00 91.12 146 ILE A C 1
ATOM 1169 O O . ILE A 1 146 ? -39.383 -3.741 51.878 1.00 91.12 146 ILE A O 1
ATOM 1173 N N . VAL A 1 147 ? -39.197 -2.071 50.387 1.00 93.12 147 VAL A N 1
ATOM 1174 C CA . VAL A 1 147 ? -40.171 -1.191 51.057 1.00 93.12 147 VAL A CA 1
ATOM 1175 C C . VAL A 1 147 ? -41.577 -1.796 51.023 1.00 93.12 147 VAL A C 1
ATOM 1177 O O . VAL A 1 147 ? -42.261 -1.797 52.048 1.00 93.12 147 VAL A O 1
ATOM 1180 N N . ALA A 1 148 ? -41.999 -2.346 49.881 1.00 91.75 148 ALA A N 1
ATOM 1181 C CA . ALA A 1 148 ? -43.298 -3.002 49.749 1.00 91.75 148 ALA A CA 1
ATOM 1182 C C . ALA A 1 148 ? -43.417 -4.232 50.668 1.00 91.75 148 ALA A C 1
ATOM 1184 O O . ALA A 1 148 ? -44.435 -4.404 51.338 1.00 91.75 148 ALA A O 1
ATOM 1185 N N . GLY A 1 149 ? -42.363 -5.052 50.758 1.00 90.19 149 GLY A N 1
ATOM 1186 C CA . GLY A 1 149 ? -42.312 -6.202 51.663 1.00 90.19 149 GLY A CA 1
ATOM 1187 C C . GLY A 1 149 ? -42.380 -5.806 53.141 1.00 90.19 149 GLY A C 1
ATOM 1188 O O . GLY A 1 149 ? -43.118 -6.425 53.904 1.00 90.19 149 GLY A O 1
ATOM 1189 N N . ALA A 1 150 ? -41.678 -4.740 53.538 1.00 90.31 150 ALA A N 1
ATOM 1190 C CA . ALA A 1 150 ? -41.702 -4.235 54.913 1.00 90.31 150 ALA A CA 1
ATOM 1191 C C . ALA A 1 150 ? -43.079 -3.682 55.331 1.00 90.31 150 ALA A C 1
ATOM 1193 O O . ALA A 1 150 ? -43.469 -3.816 56.492 1.00 90.31 150 ALA A O 1
ATOM 1194 N N . GLN A 1 151 ? -43.833 -3.076 54.403 1.00 86.25 151 GLN A N 1
ATOM 1195 C CA . GLN A 1 15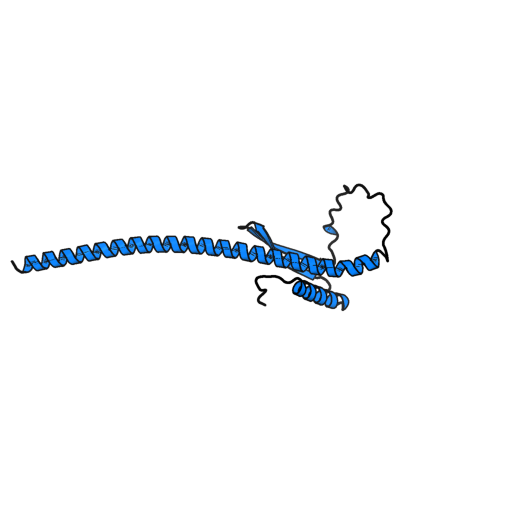1 ? -45.195 -2.600 54.679 1.00 86.25 151 GLN A CA 1
ATOM 1196 C C . GLN A 1 151 ? -46.233 -3.723 54.745 1.00 86.25 151 GLN A C 1
ATOM 1198 O O . GLN A 1 151 ? -47.222 -3.567 55.448 1.00 86.25 151 GLN A O 1
ATOM 1203 N N . ALA A 1 152 ? -46.017 -4.849 54.063 1.00 81.69 152 ALA A N 1
ATOM 1204 C CA . ALA A 1 152 ? -46.951 -5.977 54.081 1.00 81.69 152 ALA A CA 1
ATOM 1205 C C . ALA A 1 152 ? -46.983 -6.739 55.422 1.00 81.69 152 ALA A C 1
ATOM 1207 O O . ALA A 1 152 ? -47.897 -7.528 55.657 1.00 81.69 152 ALA A O 1
ATOM 1208 N N . THR A 1 153 ? -45.984 -6.536 56.287 1.00 72.56 153 THR A N 1
ATOM 1209 C CA . THR A 1 153 ? -45.875 -7.177 57.610 1.00 72.56 153 THR A CA 1
ATOM 1210 C C . THR A 1 153 ? -46.382 -6.328 58.783 1.00 72.56 153 THR A C 1
ATOM 1212 O O . THR A 1 153 ? -46.407 -6.840 59.902 1.00 72.56 153 THR A O 1
ATOM 1215 N N . ASN A 1 154 ? -46.772 -5.069 58.547 1.00 51.41 154 ASN A 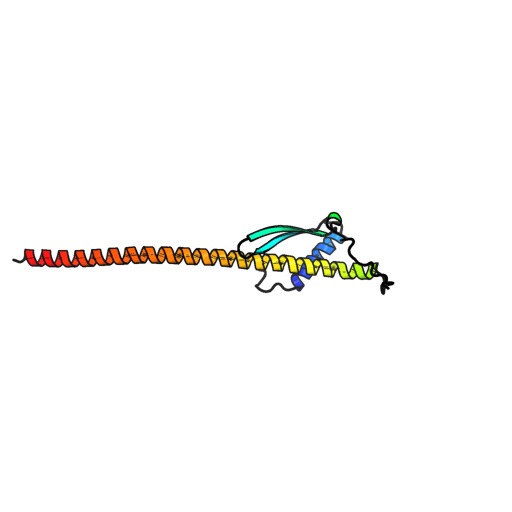N 1
ATOM 1216 C CA . ASN A 1 154 ? -47.426 -4.187 59.529 1.00 51.41 154 ASN A CA 1
ATOM 1217 C C . ASN A 1 154 ? -48.943 -4.168 59.320 1.00 51.41 154 ASN A C 1
ATOM 1219 O O . ASN A 1 154 ? -49.657 -4.018 60.335 1.00 51.41 154 ASN A O 1
#

InterPro domains:
  IPR000131 ATP synthase, F1 complex, gamma subunit [PF00231] (4-152)
  IPR000131 ATP synthase, F1 complex, gamma subunit [PR00126] (29-46)
  IPR000131 ATP synthase, F1 complex, gamma subunit [PR00126] (100-119)
  IPR000131 ATP synthase, F1 complex, gamma subunit [PR00126] (131-152)
  IPR000131 ATP synthase, F1 complex, gamma subunit [PTHR11693] (22-152)
  IPR023632 ATP synthase, F1 complex, gamma subunit conserved site [PS00153] (139-152)
  IPR035968 ATP synthase, F1 complex, gamma subunit superfamily [SSF52943] (5-152)

Solvent-accessible surface area (backbone atoms only — not comparable to full-atom values): 9002 Å² total; per-residue (Å²): 132,86,80,54,101,64,86,56,67,64,59,24,39,53,54,34,50,53,54,49,52,36,37,77,69,69,74,44,88,68,45,70,47,78,37,39,41,58,76,50,71,88,46,70,43,87,41,78,46,69,69,34,67,69,68,70,89,73,62,78,74,64,92,72,63,73,74,77,88,60,91,81,81,56,89,91,35,66,66,61,51,47,66,60,47,49,61,53,51,50,14,50,49,48,39,51,47,52,51,37,24,50,52,33,49,52,32,48,51,49,53,55,49,50,52,52,48,55,54,47,54,50,52,51,52,54,51,50,53,51,50,53,53,52,51,52,50,50,55,51,49,54,52,50,52,52,54,53,56,61,58,75,77,111

Organism: Mycoplasmopsis synoviae (NCBI:txid2109)